Protein AF-A0A4Q3I8G1-F1 (afdb_monomer_lite)

pLDDT: mean 76.88, std 17.72, range [31.64, 97.19]

Foldseek 3Di:
DDDDDDDDDPPPPPDPDPCPLVNVLVVQCVPVVDPDPVVSVVSSVVVVVLVVQCVVVPPDDPVVSVVSVVVVVVVVCVVVVVVVVCVCPPPVNCVVVVVVVVVVVVVVPDPDDPPDDDDDDDDDPVRVVVQPVVQPDPSVCVGPVNVD

Secondary structure (DSSP, 8-state):
--------------------HHHHHHHHHHHH--SSHHHHHHHHHHHHHHHHHHHHS----HHHHHHHHHHHHHHHHHHHHHHHHHHHT-HHHHHHHHHHHHHHHHHHTS---TT---------HHHHHHHHHHT-GGGG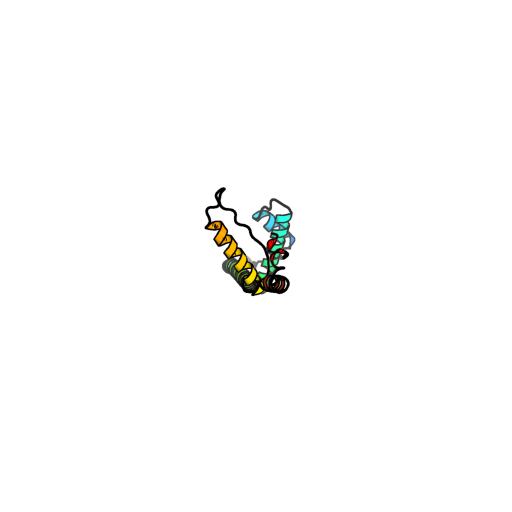TTSTTTT-

Sequence (148 aa):
MNSKDHTKSDSAFLAPVPVSASDMIACIEREFKPRTDEARAAVTIAVRTLAWQAGIYAQASDDDAYCAIESIIAEIDRKLSAQINLILHHEAFQKVESAWRGLHHLVSNSETDEKLKVRFIDVSKDELRRTLRRHRGVGWDQSPIFKR

Structure (mmCIF, N/CA/C/O backbone):
data_AF-A0A4Q3I8G1-F1
#
_entry.id   AF-A0A4Q3I8G1-F1
#
loop_
_atom_site.group_PDB
_atom_site.id
_atom_site.type_symbol
_atom_site.label_atom_id
_atom_site.label_alt_id
_atom_site.label_comp_id
_atom_site.label_asym_id
_atom_site.label_entity_id
_atom_site.label_seq_id
_atom_site.pdbx_PDB_ins_code
_atom_site.Cartn_x
_atom_site.Cartn_y
_atom_site.Cartn_z
_atom_site.occupancy
_atom_site.B_iso_or_equiv
_atom_site.auth_seq_id
_atom_site.auth_comp_id
_atom_site.auth_asym_id
_atom_site.auth_atom_id
_atom_site.pdbx_PDB_model_num
ATOM 1 N N . MET A 1 1 ? 50.422 -4.501 -80.859 1.00 36.25 1 MET A N 1
ATOM 2 C CA . MET A 1 1 ? 50.432 -3.390 -79.883 1.00 36.25 1 MET A CA 1
ATOM 3 C C . MET A 1 1 ? 49.337 -3.663 -78.864 1.00 36.25 1 MET A C 1
ATOM 5 O O . MET A 1 1 ? 48.185 -3.690 -79.260 1.00 36.25 1 MET A O 1
ATOM 9 N N . ASN A 1 2 ? 49.671 -4.212 -77.692 1.00 31.95 2 ASN A N 1
ATOM 10 C CA . ASN A 1 2 ? 49.980 -3.477 -76.446 1.00 31.95 2 ASN A CA 1
ATOM 11 C C . ASN A 1 2 ? 48.813 -2.582 -75.999 1.00 31.95 2 ASN A C 1
ATOM 13 O O . ASN A 1 2 ? 48.374 -1.757 -76.781 1.00 31.95 2 ASN A O 1
ATOM 17 N N . SER A 1 3 ? 48.342 -2.586 -74.757 1.00 34.72 3 SER A N 1
ATOM 18 C CA . SER A 1 3 ? 48.694 -3.315 -73.537 1.00 34.72 3 SER A CA 1
ATOM 19 C C . SER A 1 3 ? 47.679 -2.854 -72.480 1.00 34.72 3 SER A C 1
ATOM 21 O O . SER A 1 3 ? 47.401 -1.664 -72.443 1.00 34.72 3 SER A O 1
ATOM 23 N N . LYS A 1 4 ? 47.187 -3.793 -71.660 1.00 41.62 4 LYS A N 1
ATOM 24 C CA . LYS A 1 4 ? 46.772 -3.671 -70.245 1.00 41.62 4 LYS A CA 1
ATOM 25 C C . LYS A 1 4 ? 45.979 -2.425 -69.807 1.00 41.62 4 LYS A C 1
ATOM 27 O O . LYS A 1 4 ? 46.511 -1.330 -69.801 1.00 41.62 4 LYS A O 1
ATOM 32 N N . ASP A 1 5 ? 44.811 -2.654 -69.208 1.00 41.31 5 ASP A N 1
ATOM 33 C CA . ASP A 1 5 ? 44.752 -2.501 -67.753 1.00 41.31 5 ASP A CA 1
ATOM 34 C C . ASP A 1 5 ? 43.671 -3.362 -67.099 1.00 41.31 5 ASP A C 1
ATOM 36 O O . ASP A 1 5 ? 42.631 -3.694 -67.665 1.00 41.31 5 ASP A O 1
ATOM 40 N N . HIS A 1 6 ? 44.046 -3.819 -65.915 1.00 38.34 6 HIS A N 1
ATOM 41 C CA . HIS A 1 6 ? 43.489 -4.910 -65.146 1.00 38.34 6 HIS A CA 1
ATOM 42 C C . HIS A 1 6 ? 42.401 -4.423 -64.177 1.00 38.34 6 HIS A C 1
ATOM 44 O O . HIS A 1 6 ? 42.571 -3.431 -63.483 1.00 38.34 6 HIS A O 1
ATOM 50 N N . THR A 1 7 ? 41.317 -5.200 -64.098 1.00 36.56 7 THR A N 1
ATOM 51 C CA . THR A 1 7 ? 40.630 -5.659 -62.873 1.00 36.56 7 THR A CA 1
ATOM 52 C C . THR A 1 7 ? 40.868 -4.893 -61.559 1.00 36.56 7 THR A C 1
ATOM 54 O O . THR A 1 7 ? 41.958 -4.981 -60.998 1.00 36.56 7 THR A O 1
ATOM 57 N N . LYS A 1 8 ? 39.791 -4.399 -60.932 1.00 36.19 8 LYS A N 1
ATOM 58 C CA . LYS A 1 8 ? 39.145 -5.064 -59.775 1.00 36.19 8 LYS A CA 1
ATOM 59 C C . LYS A 1 8 ? 37.919 -4.277 -59.295 1.00 36.19 8 LYS A C 1
ATOM 61 O O . LYS A 1 8 ? 38.008 -3.116 -58.920 1.00 36.19 8 LYS A O 1
ATOM 66 N N . SER A 1 9 ? 36.778 -4.960 -59.314 1.00 38.91 9 SER A N 1
ATOM 67 C CA . SER A 1 9 ? 35.592 -4.637 -58.526 1.00 38.91 9 SER A CA 1
ATOM 68 C C . SER A 1 9 ? 35.933 -4.904 -57.060 1.00 38.91 9 SER A C 1
ATOM 70 O O . SER A 1 9 ? 36.249 -6.041 -56.718 1.00 38.91 9 SER A O 1
ATOM 72 N N . ASP A 1 10 ? 35.924 -3.863 -56.229 1.00 31.64 10 ASP A N 1
ATOM 73 C CA . ASP A 1 10 ? 36.126 -3.968 -54.782 1.00 31.64 10 ASP A CA 1
ATOM 74 C C . ASP A 1 10 ? 34.802 -3.628 -54.084 1.00 31.64 10 ASP A C 1
ATOM 76 O O . ASP A 1 10 ? 34.614 -2.582 -53.469 1.00 31.64 10 ASP A O 1
ATOM 80 N N . SER A 1 11 ? 33.819 -4.517 -54.245 1.00 37.16 11 SER A N 1
ATOM 81 C CA . SER A 1 11 ? 32.677 -4.590 -53.336 1.00 37.16 11 SER A CA 1
ATOM 82 C C . SER A 1 11 ? 33.145 -5.297 -52.065 1.00 37.16 11 SER A C 1
ATOM 84 O O . SER A 1 11 ? 32.925 -6.497 -51.884 1.00 37.16 11 SER A O 1
ATOM 86 N N . ALA A 1 12 ? 33.846 -4.561 -51.203 1.00 34.19 12 ALA A N 1
ATOM 87 C CA . ALA A 1 12 ? 34.166 -5.018 -49.863 1.00 34.19 12 ALA A CA 1
ATOM 88 C C . ALA A 1 12 ? 32.867 -5.053 -49.046 1.00 34.19 12 ALA A C 1
ATOM 90 O O . ALA A 1 12 ? 32.459 -4.070 -48.430 1.00 34.19 12 ALA A O 1
ATOM 91 N N . PHE A 1 13 ? 32.194 -6.201 -49.078 1.00 32.97 13 PHE A N 1
ATOM 92 C CA . PHE A 1 13 ? 31.236 -6.593 -48.056 1.00 32.97 13 PHE A CA 1
ATOM 93 C C . PHE A 1 13 ? 32.019 -6.606 -46.738 1.00 32.97 13 PHE A C 1
ATOM 95 O O . PHE A 1 13 ? 32.794 -7.531 -46.488 1.00 32.97 13 PHE A O 1
ATOM 102 N N . LEU A 1 14 ? 31.927 -5.520 -45.960 1.00 33.88 14 LEU A N 1
ATOM 103 C CA . LEU A 1 14 ? 32.567 -5.437 -44.652 1.00 33.88 14 LEU A CA 1
ATOM 104 C C . LEU A 1 14 ? 31.994 -6.584 -43.817 1.00 33.88 14 LEU A C 1
ATOM 106 O O . LEU A 1 14 ? 30.829 -6.561 -43.424 1.00 33.88 14 LEU A O 1
ATOM 110 N N . ALA A 1 15 ? 32.807 -7.616 -43.598 1.00 32.97 15 ALA A N 1
ATOM 111 C CA . ALA A 1 15 ? 32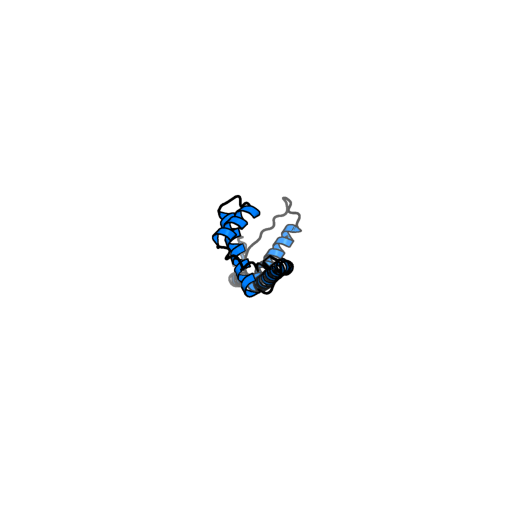.495 -8.658 -42.640 1.00 32.97 15 ALA A CA 1
ATOM 112 C C . ALA A 1 15 ? 32.172 -7.983 -41.297 1.00 32.97 15 ALA A C 1
ATOM 114 O O . ALA A 1 15 ? 32.856 -7.014 -40.945 1.00 32.97 15 ALA A O 1
ATOM 115 N N . PRO A 1 16 ? 31.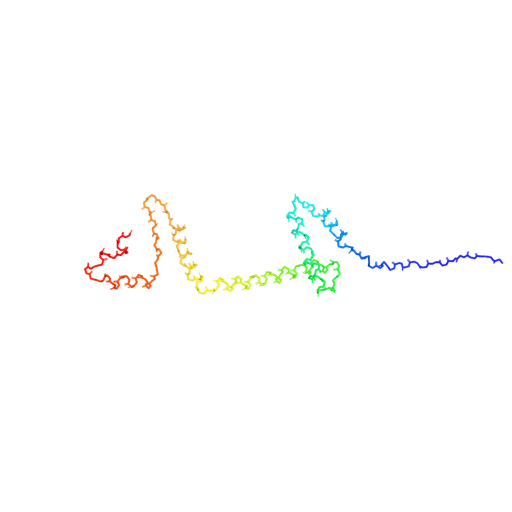152 -8.451 -40.556 1.00 42.00 16 PRO A N 1
ATOM 116 C CA . PRO A 1 16 ? 30.831 -7.890 -39.254 1.00 42.00 16 PRO A CA 1
ATOM 117 C C . PRO A 1 16 ? 32.090 -7.967 -38.394 1.00 42.00 16 PRO A C 1
ATOM 119 O O . PRO A 1 16 ? 32.576 -9.054 -38.076 1.00 42.00 16 PRO A O 1
ATOM 122 N N . VAL A 1 17 ? 32.663 -6.801 -38.092 1.00 44.38 17 VAL A N 1
ATOM 123 C CA . VAL A 1 17 ? 33.810 -6.697 -37.196 1.00 44.38 17 VAL A CA 1
ATOM 124 C C . VAL A 1 17 ? 33.350 -7.315 -35.879 1.00 44.38 17 VAL A C 1
ATOM 126 O O . VAL A 1 17 ? 32.311 -6.891 -35.365 1.00 44.38 17 VAL A O 1
ATOM 129 N N . PRO A 1 18 ? 34.045 -8.331 -35.339 1.00 44.16 18 PRO A N 1
ATOM 130 C CA . PRO A 1 18 ? 33.716 -8.848 -34.025 1.00 44.16 18 PRO A CA 1
ATOM 131 C C . PRO A 1 18 ? 34.026 -7.731 -33.035 1.00 44.16 18 PRO A C 1
ATOM 133 O O . PRO A 1 18 ? 35.172 -7.549 -32.633 1.00 44.16 18 PRO A O 1
ATOM 136 N N . VAL A 1 19 ? 33.015 -6.928 -32.702 1.00 56.41 19 VAL A N 1
ATOM 137 C CA . VAL A 1 19 ? 33.125 -5.904 -31.670 1.00 56.41 19 VAL A CA 1
ATOM 138 C C . VAL A 1 19 ? 33.445 -6.660 -30.389 1.00 56.41 19 VAL A C 1
ATOM 140 O O . VAL A 1 19 ? 32.607 -7.394 -29.860 1.00 56.41 19 VAL A O 1
ATOM 143 N N . SER A 1 20 ? 34.690 -6.551 -29.925 1.00 63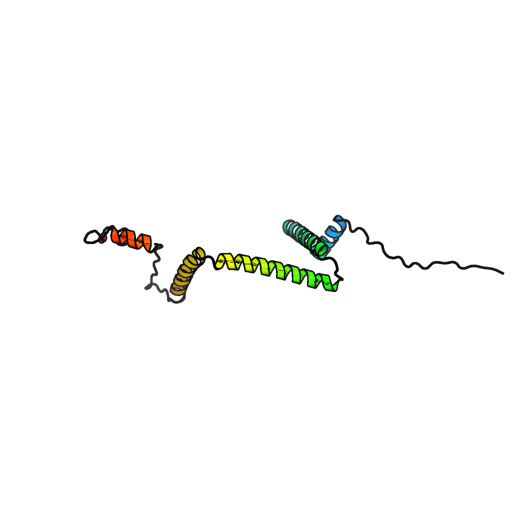.84 20 SER A N 1
ATOM 144 C CA . SER A 1 20 ? 35.082 -7.154 -28.662 1.00 63.84 20 SER A CA 1
ATOM 145 C C . SER A 1 20 ? 34.259 -6.506 -27.553 1.00 63.84 20 SER A C 1
ATOM 147 O O . SER A 1 20 ? 33.970 -5.308 -27.595 1.00 63.84 20 SER A O 1
ATOM 149 N N . ALA A 1 21 ? 33.900 -7.271 -26.521 1.00 62.38 21 ALA A N 1
ATOM 150 C CA . ALA A 1 21 ? 33.192 -6.732 -25.361 1.00 62.38 21 ALA A CA 1
ATOM 151 C C . ALA A 1 21 ? 33.923 -5.516 -24.751 1.00 62.38 21 ALA A C 1
ATOM 153 O O . ALA A 1 21 ? 33.276 -4.632 -24.194 1.00 62.38 21 ALA A O 1
ATOM 154 N N . SER A 1 22 ? 35.252 -5.447 -24.898 1.00 66.75 22 SER A N 1
ATOM 155 C CA . SER A 1 22 ? 36.077 -4.302 -24.498 1.00 66.75 22 SER A CA 1
ATOM 156 C C . SER A 1 22 ? 35.875 -3.058 -25.370 1.00 66.75 22 SER A C 1
ATOM 158 O O . SER A 1 22 ? 35.822 -1.956 -24.828 1.00 66.75 22 SER A O 1
ATOM 160 N N . ASP A 1 23 ? 35.702 -3.213 -26.684 1.00 74.19 23 ASP A N 1
ATOM 161 C CA . ASP A 1 23 ? 35.488 -2.091 -27.611 1.00 74.19 23 ASP A CA 1
ATOM 162 C C . ASP A 1 23 ? 34.110 -1.455 -27.389 1.00 74.19 23 ASP A C 1
ATOM 164 O O . ASP A 1 23 ? 33.962 -0.234 -27.384 1.00 74.19 23 ASP A O 1
ATOM 168 N N . MET A 1 24 ? 33.105 -2.285 -27.098 1.00 69.69 24 MET A N 1
ATOM 169 C CA . MET A 1 24 ? 31.769 -1.820 -26.727 1.00 69.69 24 MET A CA 1
ATOM 170 C C . MET A 1 24 ? 31.785 -1.028 -25.412 1.00 69.69 24 MET A C 1
ATOM 172 O O . MET A 1 24 ? 31.174 0.035 -25.328 1.00 69.69 24 MET A O 1
ATOM 176 N N . ILE A 1 25 ? 32.510 -1.507 -24.392 1.00 73.44 25 ILE A N 1
ATOM 177 C CA . ILE A 1 25 ? 32.657 -0.791 -23.113 1.00 73.44 25 ILE A CA 1
ATOM 178 C C . ILE A 1 25 ? 33.339 0.567 -23.330 1.00 73.44 25 ILE A C 1
ATOM 180 O O . ILE A 1 25 ? 32.877 1.571 -22.790 1.00 73.44 25 ILE A O 1
ATOM 184 N N . ALA A 1 26 ? 34.369 0.630 -24.178 1.00 78.50 26 ALA A N 1
ATOM 185 C CA . ALA A 1 26 ? 35.040 1.883 -24.516 1.00 78.50 26 ALA A CA 1
ATOM 186 C C . ALA A 1 26 ? 34.104 2.889 -25.218 1.00 78.50 26 ALA A C 1
ATOM 188 O O . ALA A 1 26 ? 34.146 4.087 -24.926 1.00 78.50 26 ALA A O 1
ATOM 189 N N . CYS A 1 27 ? 33.214 2.423 -26.102 1.00 76.88 27 CYS A N 1
ATOM 190 C CA . CYS A 1 27 ? 32.185 3.274 -26.708 1.00 76.88 27 CYS A CA 1
ATOM 191 C C . CYS A 1 27 ? 31.170 3.797 -25.678 1.00 76.88 27 CYS A C 1
ATOM 193 O O . CYS A 1 27 ? 30.813 4.975 -25.723 1.00 76.88 27 CYS A O 1
ATOM 195 N N . ILE A 1 28 ? 30.747 2.961 -24.725 1.00 75.81 28 ILE A N 1
ATOM 196 C CA . ILE A 1 28 ? 29.799 3.341 -23.665 1.00 75.81 28 ILE A CA 1
ATOM 197 C C . ILE A 1 28 ? 30.387 4.432 -22.763 1.00 75.81 28 ILE A C 1
ATOM 199 O O . ILE A 1 28 ? 29.711 5.415 -22.455 1.00 75.81 28 ILE A O 1
ATOM 203 N N . GLU A 1 29 ? 31.648 4.294 -22.353 1.00 76.19 29 GLU A N 1
ATOM 204 C CA . GLU A 1 29 ? 32.313 5.285 -21.499 1.00 76.19 29 GLU A CA 1
ATOM 205 C C . GLU A 1 29 ? 32.437 6.653 -22.184 1.00 76.19 29 GLU A C 1
ATOM 207 O O . GLU A 1 29 ? 32.313 7.691 -21.526 1.00 76.19 29 GLU A O 1
ATOM 212 N N . ARG A 1 30 ? 32.616 6.659 -23.511 1.00 79.56 30 ARG A N 1
ATOM 213 C CA . ARG A 1 30 ? 32.711 7.880 -24.317 1.00 79.56 30 ARG A CA 1
ATOM 214 C C . ARG A 1 30 ? 31.382 8.634 -24.415 1.00 79.56 30 ARG A C 1
ATOM 216 O O . ARG A 1 30 ? 31.390 9.860 -24.299 1.00 79.56 30 ARG A O 1
ATOM 223 N N . GLU A 1 31 ? 30.273 7.923 -24.615 1.00 80.00 31 GLU A N 1
ATOM 224 C CA . GLU A 1 31 ? 28.944 8.529 -24.802 1.00 80.00 31 GLU A CA 1
ATOM 225 C C . GLU A 1 31 ? 28.273 8.921 -23.477 1.00 80.00 31 GLU A C 1
ATOM 227 O O . GLU A 1 31 ? 27.764 10.032 -23.341 1.00 80.00 31 GLU A O 1
ATOM 232 N N . PHE A 1 32 ? 28.313 8.051 -22.461 1.00 72.56 32 PHE A N 1
ATOM 233 C CA . PHE A 1 32 ? 27.553 8.261 -21.220 1.00 72.56 32 PHE A CA 1
ATOM 234 C C . PHE A 1 32 ? 28.297 9.062 -20.144 1.00 72.56 32 PHE A C 1
ATOM 236 O O . PHE A 1 32 ? 27.656 9.579 -19.229 1.00 72.56 32 PHE A O 1
ATOM 243 N N . LYS A 1 33 ? 29.633 9.172 -20.227 1.00 81.44 33 LYS A N 1
ATOM 244 C CA . LYS A 1 33 ? 30.491 9.924 -19.283 1.00 81.44 33 LYS A CA 1
ATOM 245 C C . LYS A 1 33 ? 30.085 9.744 -17.800 1.00 81.44 33 LYS A C 1
ATOM 247 O O . LYS A 1 33 ? 29.800 10.733 -17.114 1.00 81.44 33 LYS A O 1
ATOM 252 N N . PRO A 1 34 ? 30.025 8.504 -17.280 1.00 75.19 34 PRO A N 1
ATOM 253 C CA . PRO A 1 34 ? 29.576 8.250 -15.915 1.00 75.19 34 PRO A CA 1
ATOM 254 C C . PRO A 1 34 ? 30.502 8.933 -14.900 1.00 75.19 34 PRO A C 1
ATOM 256 O O . PRO A 1 34 ? 31.723 8.795 -14.958 1.00 75.19 34 PRO A O 1
ATOM 259 N N . ARG A 1 35 ? 29.915 9.679 -13.957 1.00 77.19 35 ARG A N 1
ATOM 260 C CA . ARG A 1 35 ? 30.664 10.461 -12.953 1.00 77.19 35 ARG A CA 1
ATOM 261 C C . ARG A 1 35 ? 31.119 9.628 -11.749 1.00 77.19 35 ARG A C 1
ATOM 263 O O . ARG A 1 35 ? 31.953 10.098 -10.984 1.00 77.19 35 ARG A O 1
ATOM 270 N N . THR A 1 36 ? 30.571 8.425 -11.576 1.00 85.56 36 THR A N 1
ATOM 271 C CA . THR A 1 36 ? 30.859 7.509 -10.463 1.00 85.56 36 THR A CA 1
ATOM 272 C C . THR A 1 36 ? 31.025 6.074 -10.966 1.00 85.56 36 THR A C 1
ATOM 274 O O . THR A 1 36 ? 30.457 5.698 -11.997 1.00 85.56 36 THR A O 1
ATOM 277 N N . ASP A 1 37 ? 31.778 5.257 -10.226 1.00 79.31 37 ASP A N 1
ATOM 278 C CA . ASP A 1 37 ? 31.986 3.840 -10.561 1.00 79.31 37 ASP A CA 1
ATOM 279 C C . ASP A 1 37 ? 30.687 3.024 -10.482 1.00 79.31 37 ASP A C 1
ATOM 281 O O . ASP A 1 37 ? 30.456 2.137 -11.304 1.00 79.31 37 ASP A O 1
ATOM 285 N N . GLU A 1 38 ? 29.785 3.378 -9.564 1.00 83.69 38 GLU A N 1
ATOM 286 C CA . GLU A 1 38 ? 28.455 2.768 -9.455 1.00 83.69 38 GLU A CA 1
ATOM 287 C C . GLU A 1 38 ? 27.604 3.025 -10.709 1.00 83.69 38 GLU A C 1
ATOM 289 O O . GLU A 1 38 ? 26.999 2.102 -11.256 1.00 83.69 38 GLU A O 1
ATOM 294 N N . ALA A 1 39 ? 27.628 4.255 -11.237 1.00 79.88 39 ALA A N 1
ATOM 295 C CA . ALA A 1 39 ? 26.933 4.585 -12.477 1.00 79.88 39 ALA A CA 1
ATOM 296 C C . ALA A 1 39 ? 27.528 3.833 -13.678 1.00 79.88 39 ALA A C 1
ATOM 298 O O . ALA A 1 39 ? 26.786 3.343 -14.527 1.00 79.88 39 ALA A O 1
ATOM 299 N N . ARG A 1 40 ? 28.859 3.681 -13.738 1.00 79.12 40 ARG A N 1
ATOM 300 C CA . ARG A 1 40 ? 29.528 2.902 -14.794 1.00 79.12 40 ARG A CA 1
ATOM 301 C C . ARG A 1 40 ? 29.099 1.433 -14.768 1.00 79.12 40 ARG A C 1
ATOM 303 O O . ARG A 1 40 ? 28.797 0.860 -15.819 1.00 79.12 40 ARG A O 1
ATOM 310 N N . ALA A 1 41 ? 29.035 0.834 -13.578 1.00 83.06 41 ALA A N 1
ATOM 311 C CA . ALA A 1 41 ? 28.571 -0.537 -13.400 1.00 83.06 41 ALA A CA 1
ATOM 312 C C . ALA A 1 41 ? 27.102 -0.696 -13.824 1.00 83.06 41 ALA A C 1
ATOM 314 O O . ALA A 1 41 ? 26.785 -1.596 -14.605 1.00 83.06 41 ALA A O 1
ATOM 315 N N . ALA A 1 42 ? 26.226 0.215 -13.390 1.00 83.00 42 ALA A N 1
ATOM 316 C CA . ALA A 1 42 ? 24.806 0.200 -13.738 1.00 83.00 42 ALA A CA 1
ATOM 317 C C . ALA A 1 42 ? 24.573 0.314 -15.254 1.00 83.00 42 ALA A C 1
ATOM 319 O O . ALA A 1 42 ? 23.823 -0.480 -15.822 1.00 83.00 42 ALA A O 1
ATOM 320 N N . VAL A 1 43 ? 25.265 1.240 -15.929 1.00 82.50 43 VAL A N 1
ATOM 321 C CA . VAL A 1 43 ? 25.164 1.417 -17.389 1.00 82.50 43 VAL A CA 1
ATOM 322 C C . VAL A 1 43 ? 25.650 0.170 -18.127 1.00 82.50 43 VAL A C 1
ATOM 324 O O . VAL A 1 43 ? 24.985 -0.303 -19.046 1.00 82.50 43 VAL A O 1
ATOM 327 N N . THR A 1 44 ? 26.769 -0.420 -17.701 1.00 81.31 44 THR A N 1
ATOM 328 C CA . THR A 1 44 ? 27.306 -1.638 -18.331 1.00 81.31 44 THR A CA 1
ATOM 329 C C . THR A 1 44 ? 26.326 -2.810 -18.221 1.00 81.31 44 THR A C 1
ATOM 331 O O . THR A 1 44 ? 26.134 -3.557 -19.182 1.00 81.31 44 THR A O 1
ATOM 334 N N . ILE A 1 45 ? 25.681 -2.968 -17.061 1.00 84.94 45 ILE A N 1
ATOM 335 C CA . ILE A 1 45 ? 24.661 -4.000 -16.832 1.00 84.94 45 ILE A CA 1
ATOM 336 C C . ILE A 1 45 ? 23.425 -3.737 -17.698 1.00 84.94 45 ILE A C 1
ATOM 338 O O . ILE A 1 45 ? 22.937 -4.664 -18.346 1.00 84.94 45 ILE A O 1
ATOM 342 N N . ALA A 1 46 ? 22.949 -2.491 -17.755 1.00 80.88 46 ALA A N 1
ATOM 343 C CA . ALA A 1 46 ? 21.786 -2.114 -18.552 1.00 80.88 46 ALA A CA 1
ATOM 344 C C . ALA A 1 46 ? 22.009 -2.392 -20.046 1.00 80.88 46 ALA A C 1
ATOM 346 O O . ALA A 1 46 ? 21.201 -3.080 -20.665 1.00 80.88 46 ALA A O 1
ATOM 347 N N . VAL A 1 47 ? 23.143 -1.956 -20.607 1.00 80.94 47 VAL A N 1
ATOM 348 C CA . VAL A 1 47 ? 23.466 -2.168 -22.028 1.00 80.94 47 VAL A CA 1
ATOM 349 C C . VAL A 1 47 ? 23.621 -3.653 -22.353 1.00 80.94 47 VAL A C 1
ATOM 351 O O . VAL A 1 47 ? 23.109 -4.107 -23.370 1.00 80.94 47 VAL A O 1
ATOM 354 N N . ARG A 1 48 ? 24.261 -4.448 -21.484 1.00 80.62 48 ARG A N 1
ATOM 355 C CA . ARG A 1 48 ? 24.351 -5.908 -21.676 1.00 80.62 48 ARG A CA 1
ATOM 356 C C . ARG A 1 48 ? 22.986 -6.589 -21.639 1.00 80.62 48 ARG A C 1
ATOM 358 O O . ARG A 1 48 ? 22.739 -7.490 -22.434 1.00 80.62 48 ARG A O 1
ATOM 365 N N . THR A 1 49 ? 22.119 -6.166 -20.726 1.00 82.75 49 THR A N 1
ATOM 366 C CA . THR A 1 49 ? 20.765 -6.716 -20.577 1.00 82.75 49 THR A CA 1
ATOM 367 C C . THR A 1 49 ? 19.921 -6.399 -21.809 1.00 82.75 49 THR A C 1
ATOM 369 O O . THR A 1 49 ? 19.323 -7.305 -22.386 1.00 82.75 49 THR A O 1
ATOM 372 N N . LEU A 1 50 ? 19.984 -5.151 -22.284 1.00 74.81 50 LEU A N 1
ATOM 373 C CA . LEU A 1 50 ? 19.345 -4.720 -23.525 1.00 74.81 50 LEU A CA 1
ATOM 374 C C . LEU A 1 50 ? 19.911 -5.443 -24.747 1.00 74.81 50 LEU A C 1
ATOM 376 O O . LEU A 1 50 ? 19.132 -5.893 -25.571 1.00 74.81 50 LEU A O 1
ATOM 380 N N . ALA A 1 51 ? 21.230 -5.617 -24.858 1.00 75.62 51 ALA A N 1
ATOM 381 C CA . ALA A 1 51 ? 21.848 -6.349 -25.964 1.00 75.62 51 ALA A CA 1
ATOM 382 C C . ALA A 1 51 ? 21.423 -7.826 -25.986 1.00 75.62 51 ALA A C 1
ATOM 384 O O . ALA A 1 51 ? 21.147 -8.379 -27.048 1.00 75.62 51 ALA A O 1
ATOM 385 N N . TRP A 1 52 ? 21.320 -8.463 -24.815 1.00 77.12 52 TRP A N 1
ATOM 386 C CA . TRP A 1 52 ? 20.813 -9.829 -24.698 1.00 77.12 52 TRP A CA 1
ATOM 387 C C . TRP A 1 52 ? 19.332 -9.925 -25.092 1.00 77.12 52 TRP A C 1
ATOM 389 O O . TRP A 1 52 ? 18.961 -10.806 -25.865 1.00 77.12 52 TRP A O 1
ATOM 399 N N . GLN A 1 53 ? 18.494 -8.996 -24.624 1.00 72.12 53 GLN A N 1
ATOM 400 C CA . GLN A 1 53 ? 17.077 -8.940 -24.998 1.00 72.12 53 GLN A CA 1
ATOM 401 C C . GLN A 1 53 ? 16.883 -8.621 -26.481 1.00 72.12 53 GLN A C 1
ATOM 403 O O . GLN A 1 53 ? 16.133 -9.323 -27.149 1.00 72.12 53 GLN A O 1
ATOM 408 N N . ALA A 1 54 ? 17.593 -7.635 -27.021 1.00 68.44 54 ALA A N 1
ATOM 409 C CA . ALA A 1 54 ? 17.573 -7.302 -28.440 1.00 68.44 54 ALA A CA 1
ATOM 410 C C . ALA A 1 54 ? 18.045 -8.485 -29.294 1.00 68.44 54 ALA A C 1
ATOM 412 O O . ALA A 1 54 ? 17.437 -8.757 -30.319 1.00 68.44 54 ALA A O 1
ATOM 413 N N . GLY A 1 55 ? 19.046 -9.247 -28.835 1.00 69.75 55 GLY A N 1
ATOM 414 C CA . GLY A 1 55 ? 19.496 -10.491 -29.468 1.00 69.75 55 GLY A CA 1
ATOM 415 C C . GLY A 1 55 ? 18.418 -11.580 -29.543 1.00 69.75 55 GLY A C 1
ATOM 416 O O . GLY A 1 55 ? 18.397 -12.356 -30.494 1.00 69.75 55 GLY A O 1
ATOM 417 N N . ILE A 1 56 ? 17.493 -11.616 -28.580 1.00 64.75 56 ILE A N 1
ATOM 418 C CA . ILE A 1 56 ? 16.329 -12.518 -28.592 1.00 64.75 56 ILE A CA 1
ATOM 419 C C . ILE A 1 56 ? 15.250 -12.028 -29.574 1.00 64.75 56 ILE A C 1
ATOM 421 O O . ILE A 1 56 ? 14.563 -12.850 -30.176 1.00 64.75 56 ILE A O 1
ATOM 425 N N . TYR A 1 57 ? 15.131 -10.713 -29.778 1.00 57.50 57 TYR A N 1
ATOM 426 C CA . TYR A 1 57 ? 14.175 -10.086 -30.703 1.00 57.50 57 TYR A CA 1
ATOM 427 C C . TYR A 1 57 ? 14.794 -9.693 -32.064 1.00 57.50 57 TYR A C 1
ATOM 429 O O . TYR A 1 57 ? 14.176 -8.953 -32.826 1.00 57.50 57 TYR A O 1
ATOM 437 N N . ALA A 1 58 ? 16.006 -10.169 -32.382 1.00 53.62 58 ALA A N 1
ATOM 438 C CA . ALA A 1 58 ? 16.860 -9.634 -33.445 1.00 53.62 58 ALA A CA 1
ATOM 439 C C . ALA A 1 58 ? 16.372 -9.951 -34.870 1.00 53.62 58 ALA A C 1
ATOM 441 O O . ALA A 1 58 ? 16.848 -10.876 -35.531 1.00 53.62 58 ALA A O 1
ATOM 442 N N . GLN A 1 59 ? 15.461 -9.115 -35.357 1.00 55.50 59 GLN A N 1
ATOM 443 C CA . GLN A 1 59 ? 15.347 -8.686 -36.750 1.00 55.50 59 GLN A CA 1
ATOM 444 C C . GLN A 1 59 ? 14.981 -7.199 -36.695 1.00 55.50 59 GLN A C 1
ATOM 446 O O . GLN A 1 59 ? 13.804 -6.862 -36.646 1.00 55.50 59 GLN A O 1
ATOM 451 N N . ALA A 1 60 ? 15.974 -6.320 -36.572 1.00 54.25 60 ALA A N 1
ATOM 452 C CA . ALA A 1 60 ? 15.727 -4.899 -36.357 1.00 54.25 60 ALA A CA 1
ATOM 453 C C . ALA A 1 60 ? 16.825 -4.049 -37.014 1.00 54.25 60 ALA A C 1
ATOM 455 O O . ALA A 1 60 ? 18.008 -4.213 -36.716 1.00 54.25 60 ALA A O 1
ATOM 456 N N . SER A 1 61 ? 16.407 -3.178 -37.929 1.00 56.81 61 SER A N 1
ATOM 457 C CA . SER A 1 61 ? 17.170 -2.070 -38.516 1.00 56.81 61 SER A CA 1
ATOM 458 C C . SER A 1 61 ? 17.356 -0.945 -37.477 1.00 56.81 61 SER A C 1
ATOM 460 O O . SER A 1 61 ? 16.758 -0.996 -36.407 1.00 56.81 61 SER A O 1
ATOM 462 N N . ASP A 1 62 ? 18.148 0.098 -37.758 1.00 59.66 62 ASP A N 1
ATOM 463 C CA . ASP A 1 62 ? 18.417 1.183 -36.781 1.00 59.66 62 ASP A CA 1
ATOM 464 C C . ASP A 1 62 ? 17.147 1.874 -36.233 1.00 59.66 62 ASP A C 1
ATOM 466 O O . ASP A 1 62 ? 17.102 2.231 -35.056 1.00 59.66 62 ASP A O 1
ATOM 470 N N . ASP A 1 63 ? 16.094 2.015 -37.047 1.00 60.88 63 ASP A N 1
ATOM 471 C CA . ASP A 1 63 ? 14.802 2.588 -36.620 1.00 60.88 63 ASP A CA 1
ATOM 472 C C . ASP A 1 63 ? 14.024 1.624 -35.694 1.00 60.88 63 ASP A C 1
ATOM 474 O O . ASP A 1 63 ? 13.336 2.030 -34.757 1.00 60.88 63 ASP A O 1
ATOM 478 N N . ASP A 1 64 ? 14.227 0.317 -35.875 1.00 66.00 64 ASP A N 1
ATOM 479 C CA . ASP A 1 64 ? 13.591 -0.732 -35.078 1.00 66.00 64 ASP A CA 1
ATOM 480 C C . ASP A 1 64 ? 14.207 -0.836 -33.667 1.00 66.00 64 ASP A C 1
ATOM 482 O O . ASP A 1 64 ? 13.567 -1.357 -32.752 1.00 66.00 64 ASP A O 1
ATOM 486 N N . ALA A 1 65 ? 15.426 -0.324 -33.446 1.00 71.69 65 ALA A N 1
ATOM 487 C CA . ALA A 1 65 ? 16.100 -0.389 -32.147 1.00 71.69 65 ALA A CA 1
ATOM 488 C C . ALA A 1 65 ? 15.409 0.477 -31.078 1.00 71.69 65 ALA A C 1
ATOM 490 O O . ALA A 1 65 ? 15.227 0.031 -29.942 1.00 71.69 65 ALA A O 1
ATOM 491 N N . TYR A 1 66 ? 14.981 1.692 -31.435 1.00 77.31 66 TYR A N 1
ATOM 492 C CA . TYR A 1 66 ? 14.223 2.559 -30.528 1.00 77.31 66 TYR A CA 1
ATOM 493 C C . TYR A 1 66 ? 12.850 1.961 -30.209 1.00 77.31 66 TYR A C 1
ATOM 495 O O . TYR A 1 66 ? 12.492 1.844 -29.035 1.00 77.31 66 TYR A O 1
ATOM 503 N N . CYS A 1 67 ? 12.127 1.487 -31.228 1.00 79.44 67 CYS A N 1
ATOM 504 C CA . CYS A 1 67 ? 10.845 0.809 -31.040 1.00 79.44 67 CYS A CA 1
ATOM 505 C C . CYS A 1 67 ? 10.974 -0.468 -30.193 1.00 79.44 67 CYS A C 1
ATOM 507 O O . CYS A 1 67 ? 10.107 -0.756 -29.366 1.00 79.44 67 CYS A O 1
ATOM 509 N N . ALA A 1 68 ? 12.070 -1.220 -30.335 1.00 76.31 68 ALA A N 1
ATOM 510 C CA . ALA A 1 68 ? 12.342 -2.391 -29.506 1.00 76.31 68 ALA A CA 1
ATOM 511 C C . ALA A 1 68 ? 12.541 -2.015 -28.028 1.00 76.31 68 ALA A C 1
ATOM 513 O O . ALA A 1 68 ? 12.011 -2.695 -27.148 1.00 76.31 68 ALA A O 1
ATOM 514 N N . ILE A 1 69 ? 13.253 -0.919 -27.737 1.00 80.88 69 ILE A N 1
ATOM 515 C CA . ILE A 1 69 ? 13.428 -0.425 -26.362 1.00 80.88 69 ILE A CA 1
ATOM 516 C C . ILE A 1 69 ? 12.083 0.007 -25.769 1.00 80.88 69 ILE A C 1
ATOM 518 O O . ILE A 1 69 ? 11.761 -0.394 -24.651 1.00 80.88 69 ILE A O 1
ATOM 522 N N . GLU A 1 70 ? 11.273 0.764 -26.511 1.00 83.50 70 GLU A N 1
ATOM 523 C CA . GLU A 1 70 ? 9.933 1.166 -26.063 1.00 83.50 70 GLU A CA 1
ATOM 524 C C . GLU A 1 70 ? 9.034 -0.046 -25.793 1.00 83.50 70 GLU A C 1
ATOM 526 O O . GLU A 1 70 ? 8.353 -0.097 -24.768 1.00 83.50 70 GLU A O 1
ATOM 531 N N . SER A 1 71 ? 9.089 -1.070 -26.651 1.00 83.38 71 SER A N 1
ATOM 532 C CA . SER A 1 71 ? 8.356 -2.320 -26.437 1.00 83.38 71 SER A CA 1
ATOM 533 C C . SER A 1 71 ? 8.819 -3.059 -25.179 1.00 83.38 71 SER A C 1
ATOM 535 O O . SER A 1 71 ? 7.992 -3.641 -24.474 1.00 83.38 71 SER A O 1
ATOM 537 N N . ILE A 1 72 ? 10.122 -3.055 -24.880 1.00 83.06 72 ILE A N 1
ATOM 538 C CA . ILE A 1 72 ? 10.664 -3.670 -23.662 1.00 83.06 72 ILE A CA 1
ATOM 539 C C . ILE A 1 72 ? 10.192 -2.900 -22.424 1.00 83.06 72 ILE A C 1
ATOM 541 O O . ILE A 1 72 ? 9.754 -3.530 -21.459 1.00 83.06 72 ILE A O 1
ATOM 545 N N . ILE A 1 73 ? 10.238 -1.564 -22.449 1.00 86.62 73 ILE A N 1
ATOM 546 C CA . ILE A 1 73 ? 9.742 -0.715 -21.354 1.00 86.62 73 ILE A CA 1
ATOM 547 C C . ILE A 1 73 ? 8.252 -0.982 -21.121 1.00 86.62 73 ILE A C 1
ATOM 549 O O . ILE A 1 73 ? 7.855 -1.254 -19.991 1.00 86.62 73 ILE A O 1
ATOM 553 N N . ALA A 1 74 ? 7.446 -1.020 -22.185 1.00 88.12 74 ALA A N 1
ATOM 554 C CA . ALA A 1 74 ? 6.016 -1.295 -22.090 1.00 88.12 74 ALA A CA 1
ATOM 555 C C . ALA A 1 74 ? 5.715 -2.675 -21.476 1.00 88.12 74 ALA A C 1
ATOM 557 O O . ALA A 1 74 ? 4.820 -2.801 -20.638 1.00 88.12 74 ALA A O 1
ATOM 558 N N . GLU A 1 75 ? 6.468 -3.721 -21.836 1.00 88.69 75 GLU A N 1
ATOM 559 C CA . GLU A 1 75 ? 6.307 -5.048 -21.225 1.00 88.69 75 GLU A CA 1
ATOM 560 C C . GLU A 1 75 ? 6.735 -5.080 -19.753 1.00 88.69 75 GLU A C 1
ATOM 562 O O . GLU A 1 75 ? 6.107 -5.770 -18.941 1.00 88.69 75 GLU A O 1
ATOM 567 N N . ILE A 1 76 ? 7.782 -4.340 -19.380 1.00 89.56 76 ILE A N 1
ATOM 568 C CA . ILE A 1 76 ? 8.190 -4.192 -17.978 1.00 89.56 76 ILE A CA 1
ATOM 569 C C . ILE A 1 76 ? 7.085 -3.484 -17.194 1.00 89.56 76 ILE A C 1
ATOM 571 O O . ILE A 1 76 ? 6.633 -4.020 -16.181 1.00 89.56 76 ILE A O 1
ATOM 575 N N . ASP A 1 77 ? 6.590 -2.350 -17.686 1.00 93.94 77 ASP A N 1
ATOM 576 C CA . ASP A 1 77 ? 5.521 -1.585 -17.045 1.00 93.94 77 ASP A CA 1
ATOM 577 C C . ASP A 1 77 ? 4.243 -2.408 -16.915 1.00 93.94 77 ASP A C 1
ATOM 579 O O . ASP A 1 77 ? 3.589 -2.381 -15.870 1.00 93.94 77 ASP A O 1
ATOM 583 N N . ARG A 1 78 ? 3.915 -3.221 -17.925 1.00 95.12 78 ARG A N 1
ATOM 584 C CA . ARG A 1 78 ? 2.784 -4.153 -17.874 1.00 95.12 78 ARG A CA 1
ATOM 585 C C . ARG A 1 78 ? 2.949 -5.177 -16.755 1.00 95.12 78 ARG A C 1
ATOM 587 O O . ARG A 1 78 ? 2.005 -5.416 -15.999 1.00 95.12 78 ARG A O 1
ATOM 594 N N . LYS A 1 79 ? 4.134 -5.781 -16.625 1.00 94.94 79 LYS A N 1
ATOM 595 C CA . LYS A 1 79 ? 4.429 -6.776 -15.579 1.00 94.94 79 LYS A CA 1
ATOM 596 C C . LYS A 1 79 ? 4.445 -6.154 -14.185 1.00 94.94 79 LYS A C 1
ATOM 598 O O . LYS A 1 79 ? 3.852 -6.724 -13.270 1.00 94.94 79 LYS A O 1
ATOM 603 N N . LEU A 1 80 ? 5.074 -4.991 -14.031 1.00 95.06 80 LEU A N 1
ATOM 604 C CA . LEU A 1 80 ? 5.108 -4.249 -12.772 1.00 95.06 80 LEU A CA 1
ATOM 605 C C . LEU A 1 80 ? 3.702 -3.823 -12.355 1.00 95.06 80 LEU A C 1
ATOM 607 O O . LEU A 1 80 ? 3.292 -4.098 -11.230 1.00 95.06 80 LEU A O 1
ATOM 611 N N . SER A 1 81 ? 2.933 -3.242 -13.277 1.00 96.06 81 SER A N 1
ATOM 612 C CA . SER A 1 81 ? 1.545 -2.849 -13.032 1.00 96.06 81 SER A CA 1
ATOM 613 C C . SER A 1 81 ? 0.705 -4.049 -12.616 1.00 96.06 81 SER A C 1
ATOM 615 O O . SER A 1 81 ? -0.005 -3.967 -11.622 1.00 96.06 81 SER A O 1
ATOM 617 N N . ALA A 1 82 ? 0.824 -5.190 -13.304 1.00 95.94 82 ALA A N 1
ATOM 618 C CA . ALA A 1 82 ? 0.101 -6.406 -12.937 1.00 95.94 82 ALA A CA 1
ATOM 619 C C . ALA A 1 82 ? 0.441 -6.881 -11.514 1.00 95.94 82 ALA A C 1
ATOM 621 O O . ALA A 1 82 ? -0.463 -7.203 -10.744 1.00 95.94 82 ALA A O 1
ATOM 622 N N . GLN A 1 83 ? 1.722 -6.890 -11.137 1.00 95.88 83 GLN A N 1
ATOM 623 C CA . GLN A 1 83 ? 2.147 -7.297 -9.795 1.00 95.88 83 GLN A CA 1
ATOM 624 C C . GLN A 1 83 ? 1.688 -6.321 -8.712 1.00 95.88 83 GLN A C 1
ATOM 626 O O . GLN A 1 83 ? 1.128 -6.742 -7.701 1.00 95.88 83 GLN A O 1
ATOM 631 N N . ILE A 1 84 ? 1.882 -5.021 -8.929 1.00 95.38 84 ILE A N 1
ATOM 632 C CA . ILE A 1 84 ? 1.434 -3.981 -7.999 1.00 95.38 84 ILE A CA 1
ATOM 633 C C . ILE A 1 84 ? -0.082 -4.058 -7.831 1.00 95.38 84 ILE A C 1
ATOM 635 O O . ILE A 1 84 ? -0.578 -3.981 -6.711 1.00 95.38 84 ILE A O 1
ATOM 639 N N . ASN A 1 85 ? -0.819 -4.291 -8.918 1.00 96.00 85 ASN A N 1
ATOM 640 C CA . ASN A 1 85 ? -2.266 -4.419 -8.874 1.00 96.00 85 ASN A CA 1
ATOM 641 C C . ASN A 1 85 ? -2.706 -5.572 -7.961 1.00 96.00 85 ASN A C 1
ATOM 643 O O . ASN A 1 85 ? -3.615 -5.389 -7.156 1.00 96.00 85 ASN A O 1
ATOM 647 N N . LEU A 1 86 ? -2.027 -6.724 -8.024 1.00 95.31 86 LEU A N 1
ATOM 648 C CA . LEU A 1 86 ? -2.287 -7.857 -7.129 1.00 95.31 86 LEU A CA 1
ATOM 649 C C . LEU A 1 86 ? -2.011 -7.512 -5.659 1.00 95.31 86 LEU A C 1
ATOM 651 O O . LEU A 1 86 ? -2.788 -7.897 -4.788 1.00 95.31 86 LEU A O 1
ATOM 655 N N . ILE A 1 87 ? -0.929 -6.780 -5.379 1.00 93.88 87 ILE A N 1
ATOM 656 C CA . ILE A 1 87 ? -0.565 -6.372 -4.014 1.00 93.88 87 ILE A CA 1
ATOM 657 C C . ILE A 1 87 ? -1.597 -5.384 -3.455 1.00 93.88 87 ILE A C 1
ATOM 659 O O . ILE A 1 87 ? -2.098 -5.578 -2.348 1.00 93.88 87 ILE A O 1
ATOM 663 N N . LEU A 1 88 ? -1.950 -4.353 -4.226 1.00 92.69 88 LEU A N 1
ATOM 664 C CA . LEU A 1 88 ? -2.887 -3.308 -3.801 1.00 92.69 88 LEU A CA 1
ATOM 665 C C . LEU A 1 88 ? -4.324 -3.826 -3.664 1.00 92.69 88 LEU A C 1
ATOM 667 O O . LEU A 1 88 ? -5.063 -3.368 -2.797 1.00 92.69 88 LEU A O 1
ATOM 671 N N . HIS A 1 89 ? -4.723 -4.804 -4.482 1.00 94.88 89 HIS A N 1
ATOM 672 C CA . HIS A 1 89 ? -6.057 -5.411 -4.408 1.00 94.88 89 HIS A CA 1
ATOM 673 C C . HIS A 1 89 ? -6.158 -6.568 -3.416 1.00 94.88 89 HIS A C 1
ATOM 675 O O . HIS A 1 89 ? -7.213 -7.188 -3.286 1.00 94.88 89 HIS A O 1
ATOM 681 N N . HIS A 1 90 ? -5.088 -6.861 -2.682 1.00 97.19 90 HIS A N 1
ATOM 682 C CA . HIS A 1 90 ? -5.131 -7.876 -1.648 1.00 97.19 90 HIS A CA 1
ATOM 683 C C . HIS A 1 90 ? -6.011 -7.411 -0.475 1.00 97.19 90 HIS A C 1
ATOM 685 O O . HIS A 1 90 ? -5.776 -6.350 0.106 1.00 97.19 90 HIS A O 1
ATOM 691 N N . GLU A 1 91 ? -6.991 -8.223 -0.060 1.00 94.94 91 GLU A N 1
ATOM 69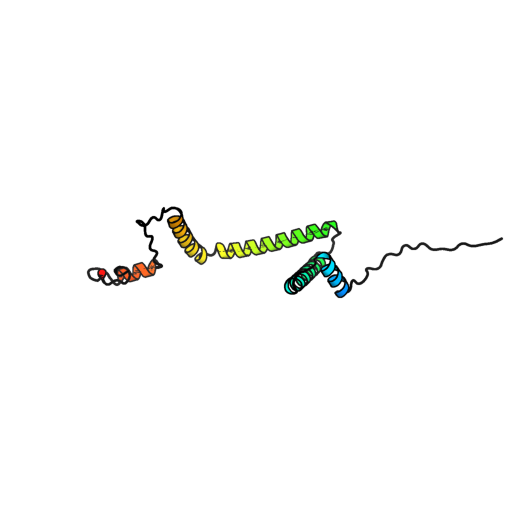2 C CA . GLU A 1 91 ? -7.978 -7.827 0.961 1.00 94.94 91 GLU A CA 1
ATOM 693 C C . GLU A 1 91 ? -7.347 -7.348 2.274 1.00 94.94 91 GLU A C 1
ATOM 695 O O . GLU A 1 91 ? -7.844 -6.421 2.916 1.00 94.94 91 GLU A O 1
ATOM 700 N N . ALA A 1 92 ? -6.257 -7.990 2.706 1.00 92.62 92 ALA A N 1
ATOM 701 C CA . ALA A 1 92 ? -5.571 -7.596 3.934 1.00 92.62 92 ALA A CA 1
ATOM 702 C C . ALA A 1 92 ? -4.954 -6.194 3.817 1.00 92.62 92 ALA A C 1
ATOM 704 O O . ALA A 1 92 ? -5.002 -5.429 4.778 1.00 92.62 92 ALA A O 1
ATOM 705 N N . PHE A 1 93 ? -4.426 -5.849 2.638 1.00 95.19 93 PHE A N 1
ATOM 706 C CA . PHE A 1 93 ? -3.858 -4.532 2.381 1.00 95.19 93 PHE A CA 1
ATOM 707 C C . PHE A 1 93 ? -4.967 -3.483 2.307 1.00 95.19 93 PHE A C 1
ATOM 709 O O . PHE A 1 93 ? -4.913 -2.499 3.037 1.00 95.19 93 PHE A O 1
ATOM 716 N N . GLN A 1 94 ? -6.033 -3.746 1.545 1.00 95.44 94 GLN A N 1
ATOM 717 C CA . GLN A 1 94 ? -7.176 -2.835 1.423 1.00 95.44 94 GLN A CA 1
ATOM 718 C C . GLN A 1 94 ? -7.852 -2.532 2.768 1.00 95.44 94 GLN A C 1
ATOM 720 O O . GLN A 1 94 ? -8.261 -1.398 3.018 1.00 95.44 94 GLN A O 1
ATOM 725 N N . LYS A 1 95 ? -7.952 -3.517 3.673 1.00 91.94 95 LYS A N 1
ATOM 726 C CA . LYS A 1 95 ? -8.490 -3.297 5.028 1.00 91.94 95 LYS A CA 1
ATOM 727 C C . LYS A 1 95 ? -7.667 -2.271 5.800 1.00 91.94 95 LYS A C 1
ATOM 729 O O . LYS A 1 95 ? -8.238 -1.355 6.385 1.00 91.94 95 LYS A O 1
ATOM 734 N N . VAL A 1 96 ? -6.344 -2.400 5.774 1.00 91.94 96 VAL A N 1
ATOM 735 C CA . VAL A 1 96 ? -5.444 -1.463 6.456 1.00 91.94 96 VAL A CA 1
ATOM 736 C C . VAL A 1 96 ? -5.452 -0.112 5.740 1.00 91.94 96 VAL A C 1
ATOM 738 O O . VAL A 1 96 ? -5.661 0.915 6.380 1.00 91.94 96 VAL A O 1
ATOM 741 N N . GLU A 1 97 ? -5.322 -0.099 4.415 1.00 94.50 97 GLU A N 1
ATOM 742 C CA . GLU A 1 97 ? -5.323 1.122 3.611 1.00 94.50 97 GLU A CA 1
ATOM 743 C C . GLU A 1 97 ? -6.611 1.931 3.809 1.00 94.50 97 GLU A C 1
ATOM 745 O O . GLU A 1 97 ? -6.541 3.133 4.042 1.00 94.50 97 GLU A O 1
ATOM 750 N N . SER A 1 98 ? -7.785 1.297 3.783 1.00 92.62 98 SER A N 1
ATOM 751 C CA . SER A 1 98 ? -9.062 1.990 3.993 1.00 92.62 98 SER A CA 1
ATOM 752 C C . SER A 1 98 ? -9.146 2.666 5.367 1.00 92.62 98 SER A C 1
ATOM 754 O O . SER A 1 98 ? -9.615 3.802 5.461 1.00 92.62 98 SER A O 1
ATOM 756 N N . ALA A 1 99 ? -8.627 2.024 6.421 1.00 91.31 99 ALA A N 1
ATOM 757 C CA . ALA A 1 99 ? -8.570 2.606 7.759 1.00 91.31 99 ALA A CA 1
ATOM 758 C C . ALA A 1 99 ? -7.631 3.823 7.805 1.00 91.31 99 ALA A C 1
ATOM 760 O O . ALA A 1 99 ? -8.005 4.874 8.328 1.00 91.31 99 ALA A O 1
ATOM 761 N N . TRP A 1 100 ? -6.443 3.713 7.203 1.00 93.44 100 TRP A N 1
ATOM 762 C CA . TRP A 1 100 ? -5.461 4.800 7.169 1.00 93.44 100 TRP A CA 1
ATOM 763 C C . TRP A 1 100 ? -5.886 5.962 6.276 1.00 93.44 100 TRP A C 1
ATOM 765 O O . TRP A 1 100 ? -5.730 7.114 6.670 1.00 93.44 100 TRP A O 1
ATOM 775 N N . ARG A 1 101 ? -6.480 5.695 5.109 1.00 94.38 101 ARG A N 1
ATOM 776 C CA . ARG A 1 101 ? -7.041 6.741 4.244 1.00 94.38 101 ARG A CA 1
ATOM 777 C C . ARG A 1 101 ? -8.210 7.447 4.917 1.00 94.38 101 ARG A C 1
ATOM 779 O O . ARG A 1 101 ? -8.313 8.663 4.800 1.00 94.38 101 ARG A O 1
ATOM 786 N N . GLY A 1 102 ? -9.047 6.717 5.657 1.00 91.69 102 GLY A N 1
ATOM 787 C CA . GLY A 1 102 ? -10.118 7.299 6.466 1.00 91.69 102 GLY A CA 1
ATOM 788 C C . GLY A 1 102 ? -9.586 8.215 7.571 1.00 91.69 102 GLY A C 1
ATOM 789 O O . GLY A 1 102 ? -10.064 9.339 7.719 1.00 91.69 102 GLY A O 1
ATOM 790 N N . LEU A 1 103 ? -8.554 7.778 8.300 1.00 91.50 103 LEU A N 1
ATOM 791 C CA . LEU A 1 103 ? -7.889 8.602 9.312 1.00 91.50 103 LEU A CA 1
ATOM 792 C C . LEU A 1 103 ? -7.228 9.837 8.690 1.00 91.50 103 LEU A C 1
ATOM 794 O O . LEU A 1 103 ? -7.412 10.944 9.187 1.00 91.50 103 LEU A O 1
ATOM 798 N N . HIS A 1 104 ? -6.505 9.662 7.584 1.00 92.44 104 HIS A N 1
ATOM 799 C CA . HIS A 1 104 ? -5.887 10.762 6.852 1.00 92.44 104 HIS A CA 1
ATOM 800 C C . HIS A 1 104 ? -6.940 11.768 6.384 1.00 92.44 104 HIS A C 1
ATOM 802 O O . HIS A 1 104 ? -6.781 12.960 6.600 1.00 92.44 104 HIS A O 1
ATOM 808 N N . HIS A 1 105 ? -8.057 11.301 5.820 1.00 92.25 105 HIS A N 1
ATOM 809 C CA . HIS A 1 105 ? -9.172 12.161 5.429 1.00 92.25 105 HIS A CA 1
ATOM 810 C C . HIS A 1 105 ? -9.748 12.944 6.617 1.00 92.25 105 HIS A C 1
ATOM 812 O O . HIS A 1 105 ? -10.083 14.117 6.474 1.00 92.25 105 HIS A O 1
ATOM 818 N N . LEU A 1 106 ? -9.860 12.321 7.793 1.00 89.12 106 LEU A N 1
ATOM 819 C CA . LEU A 1 106 ? -10.327 12.995 9.004 1.00 89.12 106 LEU A CA 1
ATOM 820 C C . LEU A 1 106 ? -9.348 14.087 9.449 1.00 89.12 106 LEU A C 1
ATOM 822 O O . LEU A 1 106 ? -9.782 15.182 9.788 1.00 89.12 106 LEU A O 1
ATOM 826 N N . VAL A 1 107 ? -8.045 13.809 9.419 1.00 89.56 107 VAL A N 1
ATOM 827 C CA . VAL A 1 107 ? -7.008 14.769 9.819 1.00 89.56 107 VAL A CA 1
ATOM 828 C C . VAL A 1 107 ? -6.890 15.912 8.810 1.00 89.56 107 VAL A C 1
ATOM 830 O O . VAL A 1 107 ? -6.906 17.067 9.214 1.00 89.56 107 VAL A O 1
ATOM 833 N N . SER A 1 108 ? -6.827 15.622 7.509 1.00 88.62 108 SER A N 1
ATOM 834 C CA . SER A 1 108 ? -6.657 16.642 6.465 1.00 88.62 108 SER A CA 1
ATOM 835 C C . SER A 1 108 ? -7.833 17.610 6.356 1.00 88.62 108 SER A C 1
ATOM 837 O O . SER A 1 108 ? -7.632 18.751 5.960 1.00 88.62 108 SER A O 1
ATOM 839 N N . ASN A 1 109 ? -9.046 17.165 6.690 1.00 87.50 109 ASN A N 1
ATOM 840 C CA . ASN A 1 109 ? -10.247 18.000 6.629 1.00 87.50 109 ASN A CA 1
ATOM 841 C C . ASN A 1 109 ? -10.631 18.619 7.980 1.00 87.50 109 ASN A C 1
ATOM 843 O O . ASN A 1 109 ? -11.661 19.285 8.067 1.00 87.50 109 ASN A O 1
ATOM 847 N N . SER A 1 110 ? -9.850 18.384 9.036 1.00 83.94 110 SER A N 1
ATOM 848 C CA . SER A 1 110 ? -10.070 19.014 10.336 1.00 83.94 110 SER A CA 1
ATOM 849 C C . SER A 1 110 ? -9.087 20.161 10.518 1.00 83.94 110 SER A C 1
ATOM 851 O O . SER A 1 110 ? -7.877 19.952 10.486 1.00 83.94 110 SER A O 1
ATOM 853 N N . GLU A 1 111 ? -9.592 21.366 10.776 1.00 76.00 111 GLU A N 1
ATOM 854 C CA . GLU A 1 111 ? -8.760 22.472 11.251 1.00 76.00 111 GLU A CA 1
ATOM 855 C C . GLU A 1 111 ? -8.326 22.175 12.695 1.00 76.00 111 GLU A C 1
ATOM 857 O O . GLU A 1 111 ? -9.031 22.458 13.666 1.00 76.00 111 GLU A O 1
ATOM 862 N N . THR A 1 112 ? -7.179 21.515 12.851 1.00 69.94 112 THR A N 1
ATOM 863 C CA . THR A 1 112 ? -6.562 21.279 14.160 1.00 69.94 112 THR A CA 1
ATOM 864 C C . THR A 1 112 ? -5.972 22.579 14.704 1.00 69.94 112 THR A C 1
ATOM 866 O O . THR A 1 112 ? -4.835 22.922 14.397 1.00 69.94 112 THR A O 1
ATOM 869 N N . ASP A 1 113 ? -6.757 23.292 15.510 1.00 74.62 113 ASP A N 1
ATOM 870 C CA . ASP A 1 113 ? -6.314 24.390 16.386 1.00 74.62 113 ASP A CA 1
ATOM 871 C C . ASP A 1 113 ? -6.023 23.859 17.814 1.00 74.62 113 ASP A C 1
ATOM 873 O O . ASP A 1 113 ? -6.307 22.698 18.118 1.00 74.62 113 ASP A O 1
ATOM 877 N N . GLU A 1 114 ? -5.513 24.682 18.739 1.00 72.00 114 GLU A N 1
ATOM 878 C CA . GLU A 1 114 ? -5.196 24.305 20.135 1.00 72.00 114 GLU A CA 1
ATOM 879 C C . GLU A 1 114 ? -6.365 23.630 20.882 1.00 72.00 114 GLU A C 1
ATOM 881 O O . GLU A 1 114 ? -6.162 22.852 21.822 1.00 72.00 114 GLU A O 1
ATOM 886 N N . LYS A 1 115 ? -7.602 23.904 20.448 1.00 78.81 115 LYS A N 1
ATOM 887 C CA . LYS A 1 115 ? -8.838 23.350 21.016 1.00 78.81 115 LYS A CA 1
ATOM 888 C C . LYS A 1 115 ? -9.198 21.955 20.496 1.00 78.81 115 LYS A C 1
ATOM 890 O O . LYS A 1 115 ? -9.995 21.279 21.148 1.00 78.81 115 LYS A O 1
ATOM 895 N N . LEU A 1 116 ? -8.645 21.505 19.367 1.00 81.81 116 LEU A N 1
ATOM 896 C CA . LEU A 1 116 ? -9.008 20.231 18.741 1.00 81.81 116 LEU A CA 1
ATOM 897 C C . LEU A 1 116 ? -7.844 19.237 18.792 1.00 81.81 116 LEU A C 1
ATOM 899 O O . LEU A 1 116 ? -6.820 19.403 18.136 1.00 81.81 116 LEU A O 1
ATOM 903 N N . LYS A 1 117 ? -8.028 18.151 19.549 1.00 84.12 117 LYS A N 1
ATOM 904 C CA . LYS A 1 117 ? -7.055 17.055 19.650 1.00 84.12 117 LYS A CA 1
ATOM 905 C C . LYS A 1 117 ? -7.669 15.766 19.127 1.00 84.12 117 LYS A C 1
ATOM 907 O O . LYS A 1 117 ? -8.587 15.223 19.736 1.00 84.12 117 LYS A O 1
ATOM 912 N N . VAL A 1 118 ? -7.127 15.251 18.028 1.00 85.56 118 VAL A N 1
ATOM 913 C CA . VAL A 1 118 ? -7.486 13.929 17.504 1.00 85.56 118 VAL A CA 1
ATOM 914 C C . VAL A 1 118 ? -6.594 12.886 18.174 1.00 85.56 118 VAL A C 1
ATOM 916 O O . VAL A 1 118 ? -5.370 12.944 18.069 1.00 85.56 118 VAL A O 1
ATOM 919 N N . ARG A 1 119 ? -7.201 11.932 18.885 1.00 86.31 119 ARG A N 1
ATOM 920 C CA . ARG A 1 119 ? -6.501 10.781 19.469 1.00 86.31 119 ARG A CA 1
ATOM 921 C C . ARG A 1 119 ? -6.901 9.518 18.725 1.00 86.31 119 ARG A C 1
ATOM 923 O O . ARG A 1 119 ? -8.085 9.233 18.581 1.00 86.31 119 ARG A O 1
ATOM 930 N N . PHE A 1 120 ? -5.904 8.765 18.280 1.00 87.62 120 PHE A N 1
ATOM 931 C CA . PHE A 1 120 ? -6.090 7.491 17.599 1.00 87.62 120 PHE A CA 1
ATOM 932 C C . PHE A 1 120 ? -5.721 6.333 18.530 1.00 87.62 120 PHE A C 1
ATOM 934 O O . PHE A 1 120 ? -4.729 6.403 19.256 1.00 87.62 120 PHE A O 1
ATOM 941 N N . ILE A 1 121 ? -6.526 5.271 18.499 1.00 87.44 121 ILE A N 1
ATOM 942 C CA . ILE A 1 121 ? -6.263 4.016 19.201 1.00 87.44 121 ILE A CA 1
ATOM 943 C C . ILE A 1 121 ? -6.394 2.891 18.181 1.00 87.44 121 ILE A C 1
ATOM 945 O O . ILE A 1 121 ? -7.468 2.693 17.615 1.00 87.44 121 ILE A O 1
ATOM 949 N N . ASP A 1 122 ? -5.310 2.144 17.986 1.00 88.56 122 ASP A N 1
ATOM 950 C CA . ASP A 1 122 ? -5.324 0.932 17.175 1.00 88.56 122 ASP A CA 1
ATOM 951 C C . ASP A 1 122 ? -5.940 -0.224 17.977 1.00 88.56 122 ASP A C 1
ATOM 953 O O . ASP A 1 122 ? -5.395 -0.645 19.001 1.00 88.56 122 ASP A O 1
ATOM 957 N N . VAL A 1 123 ? -7.121 -0.687 17.561 1.00 89.94 123 VAL A N 1
ATOM 958 C CA . VAL A 1 123 ? -7.808 -1.838 18.158 1.00 89.94 123 VAL A CA 1
ATOM 959 C C . VAL A 1 123 ? -8.711 -2.515 17.130 1.00 89.94 123 VAL A C 1
ATOM 961 O O . VAL A 1 123 ? -9.504 -1.872 16.437 1.00 89.94 123 VAL A O 1
ATOM 964 N N . SER A 1 124 ? -8.644 -3.845 17.049 1.00 90.88 124 SER A N 1
ATOM 965 C CA . SER A 1 124 ? -9.532 -4.605 16.163 1.00 90.88 124 SER A CA 1
ATOM 966 C C . SER A 1 124 ? -10.955 -4.706 16.731 1.00 90.88 124 SER A C 1
ATOM 968 O O . SER A 1 124 ? -11.173 -4.756 17.944 1.00 90.88 124 SER A O 1
ATOM 970 N N . LYS A 1 125 ? -11.962 -4.816 15.854 1.00 89.00 125 LYS A N 1
ATOM 971 C CA . LYS A 1 125 ? -13.375 -4.966 16.258 1.00 89.00 125 LYS A CA 1
ATOM 972 C C . LYS A 1 125 ? -13.607 -6.178 17.168 1.00 89.00 125 LYS A C 1
ATOM 974 O O . LYS A 1 125 ? -14.397 -6.106 18.112 1.00 89.00 125 LYS A O 1
ATOM 979 N N . ASP A 1 126 ? -12.925 -7.288 16.897 1.00 92.50 126 ASP A N 1
ATOM 980 C CA . ASP A 1 126 ? -13.054 -8.508 17.694 1.00 92.50 126 ASP A CA 1
ATOM 981 C C . ASP A 1 126 ? -12.404 -8.371 19.064 1.00 92.50 126 ASP A C 1
ATOM 983 O O . ASP A 1 126 ? -12.956 -8.840 20.061 1.00 92.50 126 ASP A O 1
ATOM 987 N N . GLU A 1 127 ? -11.255 -7.707 19.139 1.00 89.50 127 GLU A N 1
ATOM 988 C CA . GLU A 1 127 ? -10.605 -7.404 20.407 1.00 89.50 127 GLU A CA 1
ATOM 989 C C . GLU A 1 127 ? -11.467 -6.480 21.265 1.00 89.50 127 GLU A C 1
ATOM 991 O O . GLU A 1 127 ? -11.739 -6.808 22.422 1.00 89.50 127 GLU A O 1
ATOM 996 N N . LEU A 1 128 ? -11.998 -5.403 20.678 1.00 90.00 128 LEU A N 1
ATOM 997 C CA . LEU A 1 128 ? -12.943 -4.503 21.333 1.00 90.00 128 LEU A CA 1
ATOM 998 C C . LEU A 1 128 ? -14.157 -5.279 21.863 1.00 90.00 128 LEU A C 1
ATOM 1000 O O . LEU A 1 128 ? -14.499 -5.193 23.044 1.00 90.00 128 LEU A O 1
ATOM 1004 N N . ARG A 1 129 ? -14.771 -6.126 21.026 1.00 90.31 129 ARG A N 1
ATOM 1005 C CA . ARG A 1 129 ? -15.919 -6.958 21.414 1.00 90.31 129 ARG A CA 1
ATOM 1006 C C . ARG A 1 129 ? -15.582 -7.920 22.553 1.00 90.31 129 ARG A C 1
ATOM 1008 O O . ARG A 1 129 ? -16.397 -8.082 23.462 1.00 90.31 129 ARG A O 1
ATOM 1015 N N . ARG A 1 130 ? -14.432 -8.598 22.510 1.00 90.94 130 ARG A N 1
ATOM 1016 C CA . ARG A 1 130 ? -14.011 -9.534 23.568 1.00 90.94 130 ARG A CA 1
ATOM 1017 C C . ARG A 1 130 ? -13.745 -8.795 24.876 1.00 90.94 130 ARG A C 1
ATOM 1019 O O . ARG A 1 130 ? -14.180 -9.263 25.926 1.00 90.94 130 ARG A O 1
ATOM 1026 N N . THR A 1 131 ? -13.090 -7.640 24.811 1.00 88.19 131 THR A N 1
ATOM 1027 C CA . THR A 1 131 ? -12.780 -6.814 25.982 1.00 88.19 131 THR A CA 1
ATOM 1028 C C . THR A 1 131 ? -14.050 -6.290 26.646 1.00 88.19 131 THR A C 1
ATOM 1030 O O . THR A 1 131 ? -14.200 -6.457 27.856 1.00 88.19 131 THR A O 1
ATOM 1033 N N . LEU A 1 132 ? -15.006 -5.776 25.865 1.00 87.31 132 LEU A N 1
ATOM 1034 C CA . LEU A 1 132 ? -16.306 -5.312 26.367 1.00 87.31 132 LEU A CA 1
ATOM 1035 C C . LEU A 1 132 ? -17.178 -6.453 26.914 1.00 87.31 132 LEU A C 1
ATOM 1037 O O . LEU A 1 132 ? -17.925 -6.261 27.867 1.00 87.31 132 LEU A O 1
ATOM 1041 N N . ARG A 1 133 ? -17.092 -7.661 26.339 1.00 88.00 133 ARG A N 1
ATOM 1042 C CA . ARG A 1 133 ? -17.806 -8.841 26.863 1.00 88.00 133 ARG A CA 1
ATOM 1043 C C . ARG A 1 133 ? -17.242 -9.326 28.194 1.00 88.00 133 ARG A C 1
ATOM 1045 O O . ARG A 1 133 ? -18.027 -9.737 29.040 1.00 88.00 133 ARG A O 1
ATOM 1052 N N . ARG A 1 134 ? -15.916 -9.285 28.367 1.00 87.00 134 ARG A N 1
ATOM 1053 C CA . ARG A 1 134 ? -15.246 -9.660 29.624 1.00 87.00 134 ARG A CA 1
ATOM 1054 C C . ARG A 1 134 ? -15.576 -8.701 30.769 1.00 87.00 134 ARG A C 1
ATOM 1056 O O . ARG A 1 134 ? -15.744 -9.151 31.892 1.00 87.00 134 ARG A O 1
ATOM 1063 N N . HIS A 1 135 ? -15.716 -7.412 30.474 1.00 84.19 135 HIS A N 1
ATOM 1064 C CA . HIS A 1 135 ? -15.931 -6.351 31.461 1.00 84.19 135 HIS A CA 1
ATOM 1065 C C . HIS A 1 135 ? -17.374 -5.816 31.410 1.00 84.19 135 HIS A C 1
ATOM 1067 O O . HIS A 1 135 ? -17.601 -4.619 31.262 1.00 84.19 135 HIS A O 1
ATOM 1073 N N . ARG A 1 136 ? -18.372 -6.709 31.458 1.00 82.00 136 ARG A N 1
ATOM 1074 C CA . ARG A 1 136 ? -19.796 -6.322 31.455 1.00 82.00 136 ARG A CA 1
ATOM 1075 C C . ARG A 1 136 ? -20.280 -5.906 32.848 1.00 82.00 136 ARG A C 1
ATOM 1077 O O . ARG A 1 136 ? -19.815 -6.428 33.856 1.00 82.00 136 ARG A O 1
ATOM 1084 N N . GLY A 1 137 ? -21.302 -5.050 32.892 1.00 82.75 137 GLY A N 1
ATOM 1085 C CA . GLY A 1 137 ? -21.952 -4.649 34.142 1.00 82.75 137 GLY A CA 1
ATOM 1086 C C . GLY A 1 137 ? -21.067 -3.709 34.952 1.00 82.75 137 GLY A C 1
ATOM 1087 O O . GLY A 1 137 ? -20.528 -2.765 34.394 1.00 82.75 137 GLY A O 1
ATOM 1088 N N . VAL A 1 138 ? -20.908 -3.966 36.251 1.00 77.56 138 VAL A N 1
ATOM 1089 C CA . VAL A 1 138 ? -20.177 -3.078 37.176 1.00 77.56 138 VAL A CA 1
ATOM 1090 C C . VAL A 1 138 ? -18.671 -3.020 36.882 1.00 77.56 138 VAL A C 1
ATOM 1092 O O . VAL A 1 138 ? -18.060 -2.008 37.170 1.00 77.56 138 VAL A O 1
ATOM 1095 N N . GLY A 1 139 ? -18.079 -4.042 36.251 1.00 78.56 139 GLY A N 1
ATOM 1096 C CA . GLY A 1 139 ? -16.634 -4.096 35.966 1.00 78.56 139 GLY A CA 1
ATOM 1097 C C . GLY A 1 139 ? -16.173 -3.382 34.689 1.00 78.56 139 GLY A C 1
ATOM 1098 O O . GLY A 1 139 ? -15.049 -3.612 34.241 1.00 78.56 139 GLY A O 1
ATOM 1099 N N . TRP A 1 140 ? -17.037 -2.586 34.054 1.00 80.94 140 TRP A N 1
ATOM 1100 C CA . TRP A 1 140 ? -16.742 -1.902 32.787 1.00 80.94 140 TRP A CA 1
ATOM 1101 C C . TRP A 1 140 ? -15.699 -0.779 32.930 1.00 80.94 140 TRP A C 1
ATOM 1103 O O . TRP A 1 140 ? -14.889 -0.564 32.023 1.00 80.94 140 TRP A O 1
ATOM 1113 N N . ASP A 1 141 ? -15.676 -0.126 34.090 1.00 83.31 141 ASP A N 1
ATOM 1114 C CA . ASP A 1 141 ? -14.734 0.919 34.509 1.00 83.31 141 ASP A CA 1
ATOM 1115 C C . ASP A 1 141 ? -13.295 0.391 34.666 1.00 83.31 141 ASP A C 1
ATOM 1117 O O . ASP A 1 141 ? -12.315 1.114 34.497 1.00 83.31 141 ASP A O 1
ATOM 1121 N N . GLN A 1 142 ? -13.145 -0.905 34.943 1.00 84.75 142 GLN A N 1
ATOM 1122 C CA . GLN A 1 142 ? -11.843 -1.557 35.049 1.00 84.75 142 GLN A CA 1
ATOM 1123 C C . GLN A 1 142 ? -11.273 -2.000 33.700 1.00 84.75 142 GLN A C 1
ATOM 1125 O O . GLN A 1 142 ? -10.137 -2.483 33.649 1.00 84.75 142 GLN A O 1
ATOM 1130 N N . SER A 1 143 ? -12.017 -1.826 32.605 1.00 85.50 143 SER A N 1
ATOM 1131 C CA . SER A 1 143 ? -11.556 -2.251 31.288 1.00 85.50 143 SER A CA 1
ATOM 1132 C C . SER A 1 143 ? -10.327 -1.443 30.821 1.00 85.50 143 SER A C 1
ATOM 1134 O O . SER A 1 143 ? -10.257 -0.230 31.031 1.00 85.50 143 SER A O 1
ATOM 1136 N N . PRO A 1 144 ? -9.360 -2.074 30.124 1.00 84.81 144 PRO A N 1
ATOM 1137 C CA . PRO A 1 144 ? -8.188 -1.378 29.579 1.00 84.81 144 PRO A CA 1
ATOM 1138 C C . PRO A 1 144 ? -8.521 -0.233 28.613 1.00 84.81 144 PRO A C 1
ATOM 1140 O O . PRO A 1 144 ? -7.697 0.648 28.405 1.00 84.81 144 PRO A O 1
ATOM 1143 N N . ILE A 1 145 ? -9.714 -0.266 28.012 1.00 85.56 145 ILE A N 1
ATOM 1144 C CA . ILE A 1 145 ? -10.198 0.736 27.057 1.00 85.56 145 ILE A CA 1
ATOM 1145 C C . ILE A 1 145 ? -10.708 1.976 27.788 1.00 85.56 145 ILE A C 1
ATOM 1147 O O . ILE A 1 145 ? -10.473 3.080 27.321 1.00 85.56 145 ILE A O 1
ATOM 1151 N N . PHE A 1 146 ? -11.360 1.807 28.941 1.00 83.69 146 PHE A N 1
ATOM 1152 C CA . PHE A 1 146 ? -11.848 2.927 29.746 1.00 83.69 146 PHE A CA 1
ATOM 1153 C C . PHE A 1 146 ? -10.710 3.739 30.382 1.00 83.69 146 PHE A C 1
ATOM 1155 O O . PHE A 1 146 ? -10.846 4.935 30.607 1.00 83.69 146 PHE A O 1
ATOM 1162 N N . LYS A 1 147 ? -9.572 3.095 30.664 1.00 83.38 147 LYS A N 1
ATOM 1163 C CA . LYS A 1 147 ? -8.414 3.728 31.316 1.00 83.38 147 LYS A CA 1
ATOM 1164 C C . LYS A 1 147 ? -7.500 4.529 30.369 1.00 83.38 147 LYS A C 1
ATOM 1166 O O . LYS A 1 147 ? -6.501 5.062 30.847 1.00 83.38 147 LYS A O 1
ATOM 1171 N N . ARG A 1 148 ? -7.773 4.573 29.060 1.00 75.00 148 ARG A N 1
ATOM 1172 C CA . ARG A 1 148 ? -6.938 5.239 28.035 1.00 75.00 148 AR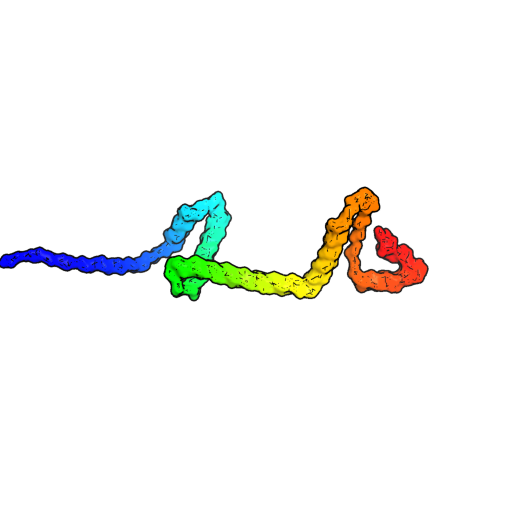G A CA 1
ATOM 1173 C C . ARG A 1 148 ? -7.582 6.521 27.517 1.00 75.00 148 ARG A C 1
ATOM 1175 O O . ARG A 1 148 ? -6.821 7.484 27.244 1.00 75.00 148 ARG A O 1
#

Radius of gyration: 34.25 Å; chains: 1; bounding box: 72×37×117 Å